Protein AF-A0A7V3UF61-F1 (afdb_monomer_lite)

Radius of gyration: 15.01 Å; chains: 1; bounding box: 45×38×37 Å

pLDDT: mean 77.98, std 17.93, range [31.22, 95.69]

Foldseek 3Di:
DEKDFPDDDPFKTWIFFDDPPDTQKIWIAGNVQQWIWIDGPPDIFIWRWDCPDPVWRKTFTAGPVRHTQWIWGADPPFNQKTWTDGHPFIWIWGFDPPPQTKIWIAGPPPRHTQDIYHYDDDVPDDRPDPDRPDDDNPSVCRSVNVNVVVSSVVCVVDPPPPD

Sequence (163 aa):
MKWIKSASGSAYQDYVLQDNEKTLLSLRYNSHTGTLRLKAGNIKRLLMLDTLQPAKIKIGFLNEYGITVGGLSFTDGKANSGTIRMNEYSYHYILSAAEGAAIRIYDSADNKLRVHGVLSPLQGMGIININNEQCFANEMYTPLVAGLLWYISINEISPAAAM

Structure (mmCIF, N/CA/C/O backbone):
data_AF-A0A7V3UF61-F1
#
_entry.id   AF-A0A7V3UF61-F1
#
loop_
_atom_site.group_PDB
_atom_site.id
_atom_site.type_symbol
_atom_site.label_atom_id
_atom_site.label_alt_id
_atom_site.label_comp_id
_atom_site.label_asym_id
_atom_site.label_entity_id
_atom_site.label_seq_id
_atom_site.pdbx_PDB_ins_code
_atom_site.Cartn_x
_atom_site.Cartn_y
_atom_site.Cartn_z
_atom_site.occupancy
_atom_site.B_iso_or_equiv
_atom_site.auth_seq_id
_atom_site.auth_comp_id
_atom_site.auth_asym_id
_atom_site.auth_atom_id
_atom_site.pdbx_PDB_model_num
ATOM 1 N N . MET A 1 1 ? -7.121 11.560 4.117 1.00 90.12 1 MET A N 1
ATOM 2 C CA . MET A 1 1 ? -6.680 10.429 4.965 1.00 90.12 1 MET A CA 1
ATOM 3 C C . MET A 1 1 ? -5.235 10.633 5.405 1.00 90.12 1 MET A C 1
ATOM 5 O O . MET A 1 1 ? -4.460 11.241 4.671 1.00 90.12 1 MET A O 1
ATOM 9 N N . LYS A 1 2 ? -4.866 10.125 6.583 1.00 89.12 2 LYS A N 1
ATOM 10 C CA . LYS A 1 2 ? -3.527 10.245 7.175 1.00 89.12 2 LYS A CA 1
ATOM 11 C C . LYS A 1 2 ? -2.990 8.885 7.614 1.00 89.12 2 LYS A C 1
ATOM 13 O O . LYS A 1 2 ? -3.700 8.121 8.261 1.00 89.12 2 LYS A O 1
ATOM 18 N N . TRP A 1 3 ? -1.747 8.587 7.270 1.00 88.56 3 TRP A N 1
ATOM 19 C CA . TRP A 1 3 ? -0.993 7.466 7.810 1.00 88.56 3 TRP A CA 1
ATOM 20 C C . TRP A 1 3 ? -0.327 7.883 9.115 1.00 88.56 3 TRP A C 1
ATOM 22 O O . TRP A 1 3 ? 0.357 8.904 9.174 1.00 88.56 3 TRP A O 1
ATOM 32 N N . ILE A 1 4 ? -0.509 7.070 10.150 1.00 87.44 4 ILE A N 1
ATOM 33 C CA . ILE A 1 4 ? 0.086 7.255 11.471 1.00 87.44 4 ILE A CA 1
ATOM 34 C C . ILE A 1 4 ? 0.817 5.971 11.831 1.00 87.44 4 ILE A C 1
ATOM 36 O O . ILE A 1 4 ? 0.247 4.884 11.759 1.00 87.44 4 ILE A O 1
ATOM 40 N N . LYS A 1 5 ? 2.079 6.084 12.238 1.00 85.94 5 LYS A N 1
ATOM 41 C CA . LYS A 1 5 ? 2.847 4.947 12.748 1.00 85.94 5 LYS A CA 1
ATOM 42 C C . LYS A 1 5 ? 2.400 4.639 14.180 1.00 85.94 5 LYS A C 1
ATOM 44 O O . LYS A 1 5 ? 2.651 5.426 15.076 1.00 85.94 5 LYS A O 1
ATOM 49 N N . SER A 1 6 ? 1.725 3.520 14.413 1.00 83.94 6 SER A N 1
ATOM 50 C CA . SER A 1 6 ? 1.134 3.214 15.723 1.00 83.94 6 SER A CA 1
ATOM 51 C C . SER A 1 6 ? 2.087 2.484 16.669 1.00 83.94 6 SER A C 1
ATOM 53 O O . SER A 1 6 ? 1.980 2.642 17.879 1.00 83.94 6 SER A O 1
ATOM 55 N N . ALA A 1 7 ? 3.006 1.673 16.139 1.00 81.62 7 ALA A N 1
ATOM 56 C CA . ALA A 1 7 ? 4.014 0.968 16.927 1.00 81.62 7 ALA A CA 1
ATOM 57 C C . ALA A 1 7 ? 5.194 0.537 16.047 1.00 81.62 7 ALA A C 1
ATOM 59 O O . ALA A 1 7 ? 5.082 0.428 14.825 1.00 81.62 7 ALA A O 1
ATOM 60 N N . SER A 1 8 ? 6.334 0.243 16.662 1.00 80.50 8 SER A N 1
ATOM 61 C CA . SER A 1 8 ? 7.419 -0.481 15.997 1.00 80.50 8 SER A CA 1
ATOM 62 C C . SER A 1 8 ? 8.181 -1.349 16.983 1.00 80.50 8 SER A C 1
ATOM 64 O O . SER A 1 8 ? 8.426 -0.927 18.109 1.00 80.50 8 SER A O 1
ATOM 66 N N . GLY A 1 9 ? 8.564 -2.540 16.536 1.00 79.62 9 GLY A N 1
ATOM 67 C CA . GLY A 1 9 ? 9.544 -3.402 17.187 1.00 79.62 9 GLY A CA 1
ATOM 68 C C . GLY A 1 9 ? 10.786 -3.569 16.312 1.00 79.62 9 GLY A C 1
ATOM 69 O O . GLY A 1 9 ? 10.918 -2.918 15.278 1.00 79.62 9 GLY A O 1
ATOM 70 N N . SER A 1 10 ? 11.684 -4.473 16.705 1.00 77.62 10 SER A N 1
ATOM 71 C CA . SER A 1 10 ? 12.934 -4.737 15.974 1.00 77.62 10 SER A CA 1
ATOM 72 C C . SER A 1 10 ? 12.711 -5.218 14.536 1.00 77.62 10 SER A C 1
ATOM 74 O O . SER A 1 10 ? 13.455 -4.831 13.645 1.00 77.62 10 SER A O 1
ATOM 76 N N . ALA A 1 11 ? 11.670 -6.023 14.309 1.00 82.00 11 ALA A N 1
ATOM 77 C CA . ALA A 1 11 ? 11.380 -6.638 13.011 1.00 82.00 11 ALA A CA 1
ATOM 78 C C . ALA A 1 11 ? 10.059 -6.173 12.381 1.00 82.00 11 ALA A C 1
ATOM 80 O O . ALA A 1 11 ? 9.728 -6.614 11.283 1.00 82.00 11 ALA A O 1
ATOM 81 N N . TYR A 1 12 ? 9.261 -5.355 13.078 1.00 87.06 12 TYR A N 1
ATOM 82 C CA . TYR A 1 12 ? 7.931 -4.971 12.607 1.00 87.06 12 TYR A CA 1
ATOM 83 C C . TYR A 1 12 ? 7.622 -3.489 12.790 1.00 87.06 12 TYR A C 1
ATOM 85 O O . TYR A 1 12 ? 8.069 -2.844 13.738 1.00 87.06 12 TYR A O 1
ATOM 93 N N . GLN A 1 13 ? 6.803 -2.968 11.885 1.00 88.81 13 GLN A N 1
ATOM 94 C CA . GLN A 1 13 ? 6.299 -1.604 11.901 1.00 88.81 13 GLN A CA 1
ATOM 95 C C . GLN A 1 13 ? 4.787 -1.629 11.686 1.00 88.81 13 GLN A C 1
ATOM 97 O O . GLN A 1 13 ? 4.300 -2.188 10.701 1.00 88.81 13 GLN A O 1
ATOM 102 N N . ASP A 1 14 ? 4.060 -1.023 12.620 1.00 91.00 14 ASP A N 1
ATOM 103 C CA . ASP A 1 14 ? 2.609 -0.922 12.583 1.00 91.00 14 ASP A CA 1
ATOM 104 C C . ASP A 1 14 ? 2.194 0.491 12.185 1.00 91.00 14 ASP A C 1
ATOM 106 O O . ASP A 1 14 ? 2.703 1.486 12.709 1.00 91.00 14 ASP A O 1
ATOM 110 N N . TYR A 1 15 ? 1.232 0.562 11.277 1.00 91.12 15 TYR A N 1
ATOM 111 C CA . TYR A 1 15 ? 0.664 1.789 10.754 1.00 91.12 15 TYR A CA 1
ATOM 112 C C . TYR A 1 15 ? -0.858 1.709 10.755 1.00 91.12 15 TYR A C 1
ATOM 114 O O . TYR A 1 15 ? -1.452 0.647 10.561 1.00 91.12 15 TYR A O 1
ATOM 122 N N . VAL A 1 16 ? -1.499 2.859 10.913 1.00 92.69 16 VAL A N 1
ATOM 123 C CA . VAL A 1 16 ? -2.940 3.020 10.749 1.00 92.69 16 VAL A CA 1
ATOM 124 C C . VAL A 1 16 ? -3.221 4.144 9.762 1.00 92.69 16 VAL A C 1
ATOM 126 O O . VAL A 1 16 ? -2.627 5.218 9.843 1.00 92.69 16 VAL A O 1
ATOM 129 N N . LEU A 1 17 ? -4.119 3.890 8.818 1.00 92.50 17 LEU A N 1
ATOM 130 C CA . LEU A 1 17 ? -4.709 4.906 7.961 1.00 92.50 17 LEU A CA 1
ATOM 131 C C . LEU A 1 17 ? -5.974 5.406 8.647 1.00 92.50 17 LEU A C 1
ATOM 133 O O . LEU A 1 17 ? -6.891 4.624 8.913 1.00 92.50 17 LEU A O 1
ATOM 137 N N . GLN A 1 18 ? -6.027 6.700 8.917 1.00 91.94 18 GLN A N 1
ATOM 138 C CA . GLN A 1 18 ? -7.175 7.351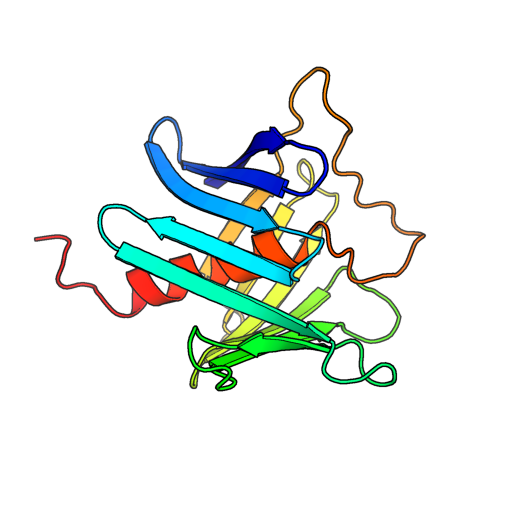 9.524 1.00 91.94 18 GLN A CA 1
ATOM 139 C C . GLN A 1 18 ? -7.797 8.375 8.585 1.00 91.94 18 GLN A C 1
ATOM 141 O O . GLN A 1 18 ? -7.116 9.010 7.776 1.00 91.94 18 GLN A O 1
ATOM 146 N N . ASP A 1 19 ? -9.094 8.575 8.751 1.00 90.12 19 ASP A N 1
ATOM 147 C CA . ASP A 1 19 ? -9.800 9.741 8.249 1.00 90.12 19 ASP A CA 1
ATOM 148 C C . ASP A 1 19 ? -10.562 10.370 9.412 1.00 90.12 19 ASP A C 1
ATOM 150 O O . ASP A 1 19 ? -11.402 9.725 10.043 1.00 90.12 19 ASP A O 1
ATOM 154 N N . ASN A 1 20 ? -10.173 11.594 9.770 1.00 87.12 20 ASN A N 1
ATOM 155 C CA . ASN A 1 20 ? -10.499 12.213 11.057 1.00 87.12 20 ASN A CA 1
ATOM 156 C C . ASN A 1 20 ? -10.106 11.307 12.246 1.00 87.12 20 ASN A C 1
ATOM 158 O O . ASN A 1 20 ? -8.913 11.065 12.455 1.00 87.12 20 ASN A O 1
ATOM 162 N N . GLU A 1 21 ? -11.091 10.812 13.002 1.00 85.44 21 GLU A N 1
ATOM 163 C CA . GLU A 1 21 ? -10.919 9.906 14.150 1.00 85.44 21 GLU A CA 1
ATOM 164 C C . GLU A 1 21 ? -11.188 8.432 13.804 1.00 85.44 21 GLU A C 1
ATOM 166 O O . GLU A 1 21 ? -10.983 7.539 14.627 1.00 85.44 21 GLU A O 1
ATOM 171 N N . LYS A 1 22 ? -11.626 8.141 12.573 1.00 90.94 22 LYS A N 1
ATOM 172 C CA . LYS A 1 22 ? -11.968 6.784 12.147 1.00 90.94 22 LYS A CA 1
ATOM 173 C C . LYS A 1 22 ? -10.750 6.083 11.558 1.00 90.94 22 LYS A C 1
ATOM 175 O O . LYS A 1 22 ? -10.153 6.554 10.592 1.00 90.94 22 LYS A O 1
ATOM 180 N N . THR A 1 23 ? -10.428 4.903 12.083 1.00 92.00 23 THR A N 1
ATOM 181 C CA . THR A 1 23 ? -9.439 4.006 11.469 1.00 92.00 23 THR A CA 1
ATOM 182 C C . THR A 1 23 ? -10.055 3.298 10.266 1.00 92.00 23 THR A C 1
ATOM 184 O O . THR A 1 23 ? -11.024 2.553 10.403 1.00 92.00 23 THR A O 1
ATOM 187 N N . LEU A 1 24 ? -9.474 3.524 9.090 1.00 93.56 24 LEU A N 1
ATOM 188 C CA . LEU A 1 24 ? -9.891 2.925 7.823 1.00 93.56 24 LEU A CA 1
ATOM 189 C C . LEU A 1 24 ? -9.140 1.622 7.528 1.00 93.56 24 LEU A C 1
ATOM 191 O O . LEU A 1 24 ? -9.727 0.653 7.052 1.00 93.56 24 LEU A O 1
ATOM 195 N N . LEU A 1 25 ? -7.841 1.595 7.830 1.00 94.81 25 LEU A N 1
ATOM 196 C CA . LEU A 1 25 ? -6.952 0.470 7.557 1.00 94.81 25 LEU A CA 1
ATOM 197 C C . LEU A 1 25 ? -5.888 0.377 8.653 1.00 94.81 25 LEU A C 1
ATOM 199 O O . LEU A 1 25 ? -5.313 1.382 9.059 1.00 94.81 25 LEU A O 1
ATOM 203 N N . SER A 1 26 ? -5.595 -0.834 9.109 1.00 94.62 26 SER A N 1
ATOM 204 C CA . SER A 1 26 ? -4.416 -1.150 9.913 1.00 94.62 26 SER A CA 1
ATOM 205 C C . SER A 1 26 ? -3.455 -1.998 9.093 1.00 94.62 26 SER A C 1
ATOM 207 O O . SER A 1 26 ? -3.869 -2.900 8.363 1.00 94.62 26 SER A O 1
ATOM 209 N N . LEU A 1 27 ? -2.170 -1.714 9.237 1.00 94.69 27 LEU A N 1
ATOM 210 C CA . LEU A 1 27 ? -1.090 -2.315 8.481 1.00 94.69 27 LEU A CA 1
ATOM 211 C C . LEU A 1 27 ? 0.017 -2.723 9.448 1.00 94.69 27 LEU A C 1
ATOM 213 O O . LEU A 1 27 ? 0.450 -1.916 10.261 1.00 94.69 27 LEU A O 1
ATOM 217 N N . ARG A 1 28 ? 0.498 -3.958 9.339 1.00 94.62 28 ARG A N 1
ATOM 218 C CA . ARG A 1 28 ? 1.717 -4.426 10.005 1.00 94.62 28 ARG A CA 1
ATOM 219 C C . ARG A 1 28 ? 2.673 -4.950 8.951 1.00 94.62 28 ARG A C 1
ATOM 221 O O . ARG A 1 28 ? 2.356 -5.927 8.276 1.00 94.62 28 ARG A O 1
ATOM 228 N N . TYR A 1 29 ? 3.834 -4.328 8.843 1.00 92.19 29 TYR A N 1
ATOM 229 C CA . TYR A 1 29 ? 4.916 -4.785 7.985 1.00 92.19 29 TYR A CA 1
ATOM 230 C C . TYR A 1 29 ? 5.990 -5.468 8.824 1.00 92.19 29 TYR A C 1
ATOM 232 O O . TYR A 1 29 ? 6.378 -4.937 9.861 1.00 92.19 29 TYR A O 1
ATOM 240 N N . ASN A 1 30 ? 6.455 -6.639 8.397 1.00 91.12 30 ASN A N 1
ATOM 241 C CA . ASN A 1 30 ? 7.599 -7.331 8.972 1.00 91.12 30 ASN A CA 1
ATOM 242 C C . ASN A 1 30 ? 8.746 -7.318 7.956 1.00 91.12 30 ASN A C 1
ATOM 244 O O . ASN A 1 30 ? 8.670 -8.011 6.942 1.00 91.12 30 ASN A O 1
ATOM 248 N N . SER A 1 31 ? 9.798 -6.551 8.242 1.00 85.19 31 SER A N 1
ATOM 249 C CA . SER A 1 31 ? 10.925 -6.351 7.324 1.00 85.19 31 SER A CA 1
ATOM 250 C C . SER A 1 31 ? 11.788 -7.600 7.153 1.00 85.19 31 SER A C 1
ATOM 252 O O . SER A 1 31 ? 12.308 -7.828 6.072 1.00 85.19 31 SER A O 1
ATOM 254 N N . HIS A 1 32 ? 11.897 -8.456 8.175 1.00 86.81 32 HIS A N 1
ATOM 255 C CA . HIS A 1 32 ? 12.691 -9.690 8.084 1.00 86.81 32 HIS A CA 1
ATOM 256 C C . HIS A 1 32 ? 12.082 -10.719 7.127 1.00 86.81 32 HIS A C 1
ATOM 258 O O . HIS A 1 32 ? 12.795 -11.529 6.549 1.00 86.81 32 HIS A O 1
ATOM 264 N N . THR A 1 33 ? 10.756 -10.722 7.002 1.00 88.19 33 THR A N 1
ATOM 265 C CA . THR A 1 33 ? 10.007 -11.713 6.209 1.00 88.19 33 THR A CA 1
ATOM 266 C C . THR A 1 33 ? 9.348 -11.107 4.972 1.00 88.19 33 THR A C 1
ATOM 268 O O . THR A 1 33 ? 8.590 -11.799 4.298 1.00 88.19 33 THR A O 1
ATOM 271 N N . GLY A 1 34 ? 9.530 -9.805 4.724 1.00 88.50 34 GLY A N 1
ATOM 272 C CA . GLY A 1 34 ? 8.821 -9.064 3.674 1.00 88.50 34 GLY A CA 1
ATOM 273 C C . GLY A 1 34 ? 7.293 -9.112 3.805 1.00 88.50 34 GLY A C 1
ATOM 274 O O . GLY A 1 34 ? 6.576 -8.860 2.843 1.00 88.50 34 GLY A O 1
ATOM 275 N N . THR A 1 35 ? 6.751 -9.481 4.968 1.00 92.38 35 THR A N 1
ATOM 276 C CA . THR A 1 35 ? 5.328 -9.804 5.105 1.00 92.38 35 THR A CA 1
ATOM 277 C C . THR A 1 35 ? 4.514 -8.583 5.511 1.00 92.38 35 THR A C 1
ATOM 279 O O . THR A 1 35 ? 4.817 -7.901 6.488 1.00 92.38 35 THR A O 1
ATOM 282 N N . LEU A 1 36 ? 3.418 -8.353 4.798 1.00 94.19 36 LEU A N 1
ATOM 283 C CA . LEU A 1 36 ? 2.486 -7.256 4.984 1.00 94.19 36 LEU A CA 1
ATOM 284 C C . LEU A 1 36 ? 1.108 -7.789 5.393 1.00 94.19 36 LEU A C 1
ATOM 286 O O . LEU A 1 36 ? 0.415 -8.448 4.620 1.00 94.19 36 LEU A O 1
ATOM 290 N N . ARG A 1 37 ? 0.691 -7.490 6.622 1.00 95.19 37 ARG A N 1
ATOM 291 C CA . ARG A 1 37 ? -0.644 -7.806 7.146 1.00 95.19 37 ARG A CA 1
ATOM 292 C C . ARG A 1 37 ? -1.516 -6.568 7.093 1.00 95.19 37 ARG A C 1
ATOM 294 O O . ARG A 1 37 ? -1.172 -5.550 7.684 1.00 95.19 37 ARG A O 1
ATOM 301 N N . LEU A 1 38 ? -2.655 -6.683 6.431 1.00 95.25 38 LEU A N 1
ATOM 302 C CA . LEU A 1 38 ? -3.609 -5.604 6.227 1.00 95.25 38 LEU A CA 1
ATOM 303 C C . LEU A 1 38 ? -4.950 -5.976 6.862 1.00 95.25 38 LEU A C 1
ATOM 305 O O . LEU A 1 38 ? -5.390 -7.124 6.770 1.00 95.25 38 LEU A O 1
ATOM 309 N N . LYS A 1 39 ? -5.602 -5.013 7.514 1.00 95.69 39 LYS A N 1
ATOM 310 C CA . LYS A 1 39 ? -6.928 -5.183 8.119 1.00 95.69 39 LYS A CA 1
ATOM 311 C C . LYS A 1 39 ? -7.776 -3.930 7.927 1.00 95.69 39 LYS A C 1
ATOM 313 O O . LYS A 1 39 ? -7.394 -2.863 8.395 1.00 95.69 39 LYS A O 1
ATOM 318 N N . ALA A 1 40 ? -8.950 -4.078 7.330 1.00 93.62 40 ALA A N 1
ATOM 319 C CA . ALA A 1 40 ? -9.951 -3.024 7.201 1.00 93.62 40 ALA A CA 1
ATOM 320 C C . ALA A 1 40 ? -11.308 -3.587 7.645 1.00 93.62 40 ALA A C 1
ATOM 322 O O . ALA A 1 40 ? -11.833 -4.521 7.038 1.00 93.62 40 ALA A O 1
ATOM 323 N N . GLY A 1 41 ? -11.842 -3.083 8.762 1.00 89.25 41 GLY A N 1
ATOM 324 C CA . GLY A 1 41 ? -13.017 -3.678 9.408 1.00 89.25 41 GLY A CA 1
ATOM 325 C C . GLY A 1 41 ? -12.811 -5.169 9.722 1.00 89.25 41 GLY A C 1
ATOM 326 O O . GLY A 1 41 ? -11.875 -5.537 10.443 1.00 89.25 41 GLY A O 1
ATOM 327 N N . ASN A 1 42 ? -13.673 -6.019 9.153 1.00 89.06 42 ASN A N 1
ATOM 328 C CA . ASN A 1 42 ? -13.621 -7.481 9.289 1.00 89.06 42 ASN A CA 1
ATOM 329 C C . ASN A 1 4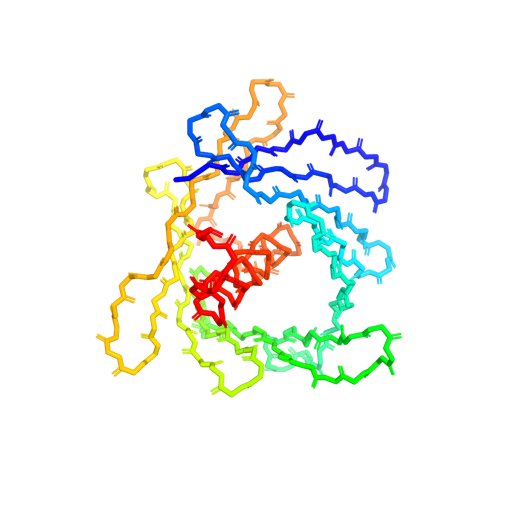2 ? -12.783 -8.176 8.203 1.00 89.06 42 ASN A C 1
ATOM 331 O O . ASN A 1 42 ? -12.495 -9.366 8.326 1.00 89.06 42 ASN A O 1
ATOM 335 N N . ILE A 1 43 ? -12.358 -7.449 7.168 1.00 92.75 43 ILE A N 1
ATOM 336 C CA . ILE A 1 43 ? -11.580 -7.997 6.058 1.00 92.75 43 ILE A CA 1
ATOM 337 C C . ILE A 1 43 ? -10.096 -7.941 6.422 1.00 92.75 43 ILE A C 1
ATOM 339 O O . ILE A 1 43 ? -9.593 -6.935 6.934 1.00 92.75 43 ILE A O 1
ATOM 343 N N . LYS A 1 44 ? -9.384 -9.036 6.159 1.00 93.62 44 LYS A N 1
ATOM 344 C CA . LYS A 1 44 ? -7.941 -9.161 6.379 1.00 93.62 44 LYS A CA 1
ATOM 345 C C . LYS A 1 44 ? -7.271 -9.646 5.103 1.00 93.62 44 LYS A C 1
ATOM 347 O O . LYS A 1 44 ? -7.861 -10.427 4.364 1.00 93.62 44 LYS A O 1
ATOM 352 N N . ARG A 1 45 ? -6.031 -9.222 4.878 1.00 93.06 45 ARG A N 1
ATOM 353 C CA . ARG A 1 45 ? -5.189 -9.737 3.797 1.00 93.06 45 ARG A CA 1
ATOM 354 C C . ARG A 1 45 ? -3.753 -9.905 4.265 1.00 93.06 45 ARG A C 1
ATOM 356 O O . ARG A 1 45 ? -3.242 -9.082 5.026 1.00 93.06 45 ARG A O 1
ATOM 363 N N . LEU A 1 46 ? -3.122 -10.975 3.801 1.00 94.19 46 LEU A N 1
ATOM 364 C CA . LEU A 1 46 ? -1.690 -11.195 3.914 1.00 94.19 46 LEU A CA 1
ATOM 365 C C . LEU A 1 46 ? -1.080 -11.013 2.527 1.00 94.19 46 LEU A C 1
ATOM 367 O O . LEU A 1 46 ? -1.576 -11.584 1.560 1.00 94.19 46 LEU A O 1
ATOM 371 N N . LEU A 1 47 ? -0.033 -10.205 2.433 1.00 92.62 47 LEU A N 1
ATOM 372 C CA . LEU A 1 47 ? 0.793 -10.093 1.240 1.00 92.62 47 LEU A CA 1
ATOM 373 C C . LEU A 1 47 ? 2.246 -10.359 1.620 1.00 92.62 47 LEU A C 1
ATOM 375 O O . LEU A 1 47 ? 2.680 -9.967 2.702 1.00 92.62 47 LEU A O 1
ATOM 379 N N . MET A 1 48 ? 3.002 -10.988 0.732 1.00 92.12 48 MET A N 1
ATOM 380 C CA . MET A 1 48 ? 4.459 -11.049 0.824 1.00 92.12 48 MET A CA 1
ATOM 381 C C . MET A 1 48 ? 5.034 -10.132 -0.252 1.00 92.12 48 MET A C 1
ATOM 383 O O . MET A 1 48 ? 4.626 -10.194 -1.413 1.00 92.12 48 MET A O 1
ATOM 387 N N . LEU A 1 49 ? 5.920 -9.231 0.159 1.00 88.94 49 LEU A N 1
ATOM 388 C CA . LEU A 1 49 ? 6.643 -8.326 -0.718 1.00 88.94 49 LEU A CA 1
ATOM 389 C C . LEU A 1 49 ? 7.920 -9.035 -1.156 1.00 88.94 49 LEU A C 1
ATOM 391 O O . LEU A 1 49 ? 8.795 -9.286 -0.332 1.00 88.94 49 LEU A O 1
ATOM 395 N N . AS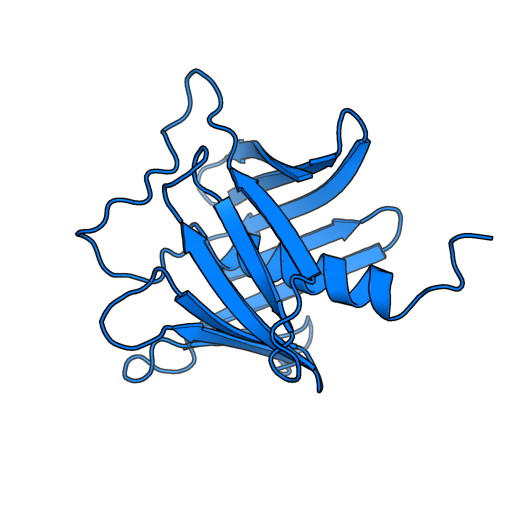P A 1 50 ? 7.996 -9.369 -2.439 1.00 85.31 50 ASP A N 1
ATOM 396 C CA . ASP A 1 50 ? 9.130 -10.088 -3.013 1.00 85.31 50 ASP A CA 1
ATOM 397 C C . ASP A 1 50 ? 9.870 -9.207 -4.021 1.00 85.31 50 ASP A C 1
ATOM 399 O O . ASP A 1 50 ? 9.256 -8.572 -4.881 1.00 85.31 50 ASP A O 1
ATOM 403 N N . THR A 1 51 ? 11.193 -9.135 -3.931 1.00 76.50 51 THR A N 1
ATOM 404 C CA . THR A 1 51 ? 11.992 -8.316 -4.848 1.00 76.50 51 THR A CA 1
ATOM 405 C C . THR A 1 51 ? 12.232 -9.113 -6.120 1.00 76.50 51 THR A C 1
ATOM 407 O O . THR A 1 51 ? 13.161 -9.910 -6.212 1.00 76.50 51 THR A O 1
ATOM 410 N N . LEU A 1 52 ? 11.375 -8.899 -7.119 1.00 62.31 52 LEU A N 1
ATOM 411 C CA . LEU A 1 52 ? 11.305 -9.788 -8.276 1.00 62.31 52 LEU A CA 1
ATOM 412 C C . LEU A 1 52 ? 12.528 -9.690 -9.201 1.00 62.31 52 LEU A C 1
ATOM 414 O O . LEU A 1 52 ? 12.837 -10.681 -9.857 1.00 62.31 52 LEU A O 1
ATOM 418 N N . GLN A 1 53 ? 13.206 -8.534 -9.305 1.00 56.69 53 GLN A N 1
ATOM 419 C CA . GLN A 1 53 ? 14.413 -8.357 -10.136 1.00 56.69 53 GLN A CA 1
ATOM 420 C C . GLN A 1 53 ? 15.292 -7.196 -9.623 1.00 56.69 53 GLN A C 1
ATOM 422 O O . GLN A 1 53 ? 14.766 -6.111 -9.396 1.00 56.69 53 GLN A O 1
ATOM 427 N N . PRO A 1 54 ? 16.630 -7.337 -9.535 1.00 52.62 54 PRO A N 1
ATOM 428 C CA . PRO A 1 54 ? 17.524 -6.215 -9.214 1.00 52.62 54 PRO A CA 1
ATOM 429 C C . PRO A 1 54 ? 17.589 -5.153 -10.326 1.00 52.62 54 PRO A C 1
ATOM 431 O O . PRO A 1 54 ? 17.793 -3.975 -10.055 1.00 52.62 54 PRO A O 1
ATOM 434 N N . ALA A 1 55 ? 17.420 -5.572 -11.587 1.00 50.53 55 ALA A N 1
ATOM 435 C CA . ALA A 1 55 ? 17.625 -4.727 -12.770 1.00 50.53 55 ALA A CA 1
ATOM 436 C C . ALA A 1 55 ? 16.399 -3.885 -13.166 1.00 50.53 55 ALA A C 1
ATOM 438 O O . ALA A 1 55 ? 16.524 -2.904 -13.891 1.00 50.53 55 ALA A O 1
ATOM 439 N N . LYS A 1 56 ? 15.208 -4.264 -12.697 1.00 52.62 56 LYS A N 1
ATOM 440 C CA . LYS A 1 56 ? 13.983 -3.470 -12.803 1.00 52.62 56 LYS A CA 1
ATOM 441 C C . LYS A 1 56 ? 13.532 -3.281 -11.380 1.00 52.62 56 LYS A C 1
ATOM 443 O O . LYS A 1 56 ? 13.076 -4.256 -10.800 1.00 52.62 56 LYS A O 1
ATOM 448 N N . ILE A 1 57 ? 13.692 -2.086 -10.816 1.00 63.62 57 ILE A N 1
ATOM 449 C CA . ILE A 1 57 ? 13.253 -1.792 -9.450 1.00 63.62 57 ILE A CA 1
ATOM 450 C C . ILE A 1 57 ? 11.753 -2.150 -9.395 1.00 63.62 57 ILE A C 1
ATOM 452 O O . ILE A 1 57 ? 10.904 -1.437 -9.933 1.00 63.62 57 ILE A O 1
ATOM 456 N N . LYS A 1 58 ? 11.434 -3.346 -8.894 1.00 77.62 58 LYS A N 1
ATOM 457 C CA . LYS A 1 58 ? 10.098 -3.934 -8.955 1.00 77.62 58 LYS A CA 1
ATOM 458 C C . LYS A 1 58 ? 9.909 -4.860 -7.770 1.00 77.62 58 LYS A C 1
ATOM 460 O O . LYS A 1 58 ? 10.676 -5.799 -7.572 1.00 77.62 58 LYS A O 1
ATOM 465 N N . ILE A 1 59 ? 8.839 -4.614 -7.032 1.00 85.19 59 ILE A N 1
ATOM 466 C CA . ILE A 1 59 ? 8.423 -5.420 -5.891 1.00 85.19 59 ILE A CA 1
ATOM 467 C C . ILE A 1 59 ? 7.149 -6.154 -6.295 1.00 85.19 59 ILE A C 1
ATOM 469 O O . ILE A 1 59 ? 6.176 -5.534 -6.712 1.00 85.19 59 ILE A O 1
ATOM 473 N N . GLY A 1 60 ? 7.165 -7.477 -6.233 1.00 87.56 60 GLY A N 1
ATOM 474 C CA . GLY A 1 60 ? 6.007 -8.337 -6.409 1.00 87.56 60 GLY A CA 1
ATOM 475 C C . GLY A 1 60 ? 5.176 -8.403 -5.141 1.00 87.56 60 GLY A C 1
ATOM 476 O O . GLY A 1 60 ? 5.710 -8.398 -4.035 1.00 87.56 60 GLY A O 1
ATOM 477 N N . PHE A 1 61 ? 3.861 -8.483 -5.308 1.00 91.00 61 PHE A N 1
ATOM 478 C CA . PHE A 1 61 ? 2.945 -8.801 -4.223 1.00 91.00 61 PHE A CA 1
ATOM 479 C C . PHE A 1 61 ? 2.491 -10.237 -4.407 1.00 91.00 61 PHE A C 1
ATOM 481 O O . PHE A 1 61 ? 1.797 -10.548 -5.378 1.00 91.00 61 PHE A O 1
ATOM 488 N N . LEU A 1 62 ? 2.888 -11.104 -3.486 1.00 91.56 62 LEU A N 1
ATOM 489 C CA . LEU A 1 62 ? 2.443 -12.487 -3.438 1.00 91.56 62 LEU A CA 1
ATOM 490 C C . LEU A 1 62 ? 1.318 -12.619 -2.413 1.00 91.56 62 LEU A C 1
ATOM 492 O O . LEU A 1 62 ? 1.327 -11.938 -1.386 1.00 91.56 62 LEU A O 1
ATOM 496 N N . ASN A 1 63 ? 0.340 -13.474 -2.688 1.00 91.06 63 ASN A N 1
ATOM 497 C CA . ASN A 1 63 ? -0.648 -13.871 -1.688 1.00 91.06 63 ASN A CA 1
ATOM 498 C C . ASN A 1 63 ? -0.064 -14.912 -0.714 1.00 91.06 63 ASN A C 1
ATOM 500 O O . ASN A 1 63 ? 1.100 -15.299 -0.803 1.00 91.06 63 ASN A O 1
ATOM 504 N N . GLU A 1 64 ? -0.892 -15.398 0.205 1.00 88.69 64 GLU A N 1
ATOM 505 C CA . GLU A 1 64 ? -0.542 -16.419 1.196 1.00 88.69 64 GLU A CA 1
ATOM 506 C C . GLU A 1 64 ? -0.104 -17.769 0.598 1.00 88.69 64 GLU A C 1
ATOM 508 O O . GLU A 1 64 ? 0.490 -18.581 1.303 1.00 88.69 64 GLU A O 1
ATOM 513 N N . TYR A 1 65 ? -0.357 -17.996 -0.693 1.00 90.88 65 TYR A N 1
ATOM 514 C CA . TYR A 1 65 ? 0.037 -19.194 -1.435 1.00 90.88 65 TYR A CA 1
ATOM 515 C C . TYR A 1 65 ? 1.280 -18.973 -2.312 1.00 90.88 65 TYR A C 1
ATOM 517 O O . TYR A 1 65 ? 1.634 -19.844 -3.102 1.00 90.88 65 TYR A O 1
ATOM 525 N N . GLY A 1 66 ? 1.930 -17.806 -2.224 1.00 87.62 66 GLY A N 1
ATOM 526 C CA . GLY A 1 66 ? 3.089 -17.463 -3.054 1.00 87.62 66 GLY A CA 1
ATOM 527 C C . GLY A 1 66 ? 2.741 -17.093 -4.502 1.00 87.62 66 GLY A C 1
ATOM 528 O O . GLY A 1 66 ? 3.635 -16.926 -5.328 1.00 87.62 66 GLY A O 1
ATOM 529 N N . ILE A 1 67 ? 1.456 -16.937 -4.835 1.00 89.44 67 ILE A N 1
ATOM 530 C CA . ILE A 1 67 ? 1.008 -16.559 -6.180 1.00 89.44 67 ILE A CA 1
ATOM 531 C C . ILE A 1 67 ? 1.090 -15.041 -6.322 1.00 89.44 67 ILE A C 1
ATOM 533 O O . ILE A 1 67 ? 0.589 -14.299 -5.474 1.00 89.44 67 ILE A O 1
ATOM 537 N N . THR A 1 68 ? 1.686 -14.567 -7.418 1.00 89.44 68 THR A N 1
ATOM 538 C CA . THR A 1 68 ? 1.755 -13.133 -7.724 1.00 89.44 68 THR A CA 1
ATOM 539 C C . THR A 1 68 ? 0.364 -12.576 -8.021 1.00 89.44 68 THR A C 1
ATOM 541 O O . THR A 1 68 ? -0.274 -12.952 -8.998 1.00 89.44 68 THR A O 1
ATOM 544 N N . VAL A 1 69 ? -0.080 -11.636 -7.191 1.00 89.31 69 VAL A N 1
ATOM 545 C CA . VAL A 1 69 ? -1.366 -10.924 -7.310 1.00 89.31 69 VAL A CA 1
ATOM 546 C C . VAL A 1 69 ? -1.190 -9.462 -7.717 1.00 89.31 69 VAL A C 1
ATOM 548 O O . VAL A 1 69 ? -2.161 -8.724 -7.872 1.00 89.31 69 VAL A O 1
ATOM 551 N N . GLY A 1 70 ? 0.053 -9.013 -7.873 1.00 89.00 70 GLY A N 1
ATOM 552 C CA . GLY A 1 70 ? 0.355 -7.648 -8.254 1.00 89.00 70 GLY A CA 1
ATOM 553 C C . GLY A 1 70 ? 1.821 -7.304 -8.080 1.00 89.00 70 GLY A C 1
ATOM 554 O O . GLY A 1 70 ? 2.681 -8.168 -7.912 1.00 89.00 70 GLY A O 1
ATOM 555 N N . GLY A 1 71 ? 2.102 -6.013 -8.111 1.00 88.44 71 GLY A N 1
ATOM 556 C CA . GLY A 1 71 ? 3.417 -5.491 -7.808 1.00 88.44 71 GLY A CA 1
ATOM 557 C C . GLY A 1 71 ? 3.522 -4.005 -8.084 1.00 88.44 71 GLY A C 1
ATOM 558 O O . GLY A 1 71 ? 2.622 -3.381 -8.640 1.00 88.44 71 GLY A O 1
ATOM 559 N N . LEU A 1 72 ? 4.656 -3.449 -7.707 1.00 86.56 72 LEU A N 1
ATOM 560 C CA . LEU A 1 72 ? 4.981 -2.044 -7.820 1.00 86.56 72 LEU A CA 1
ATOM 561 C C . LEU A 1 72 ? 6.303 -1.902 -8.572 1.00 86.56 72 LEU A C 1
ATOM 563 O O . LEU A 1 72 ? 7.224 -2.678 -8.344 1.00 86.56 72 LEU A O 1
ATOM 567 N N . SER A 1 73 ? 6.386 -0.939 -9.481 1.00 83.75 73 SER A N 1
ATOM 568 C CA . SER A 1 73 ? 7.586 -0.586 -10.240 1.00 83.75 73 SER A CA 1
ATOM 569 C C . SER A 1 73 ? 7.873 0.898 -10.095 1.00 83.75 73 SER A C 1
ATOM 571 O O . SER A 1 73 ? 6.935 1.692 -10.060 1.00 83.75 73 SER A O 1
ATOM 573 N N . PHE A 1 74 ? 9.145 1.273 -10.108 1.00 78.25 74 PHE A N 1
ATOM 574 C CA . PHE A 1 74 ? 9.581 2.661 -9.957 1.00 78.25 74 PHE A CA 1
ATOM 575 C C . PHE A 1 74 ? 9.942 3.250 -11.321 1.00 78.25 74 PHE A C 1
ATOM 577 O O . PHE A 1 74 ? 10.444 2.535 -12.187 1.00 78.25 74 PHE A O 1
ATOM 584 N N . THR A 1 75 ? 9.668 4.537 -11.520 1.00 72.12 75 THR A N 1
ATOM 585 C CA . THR A 1 75 ? 10.082 5.249 -12.736 1.00 72.12 75 THR A CA 1
ATOM 586 C C . THR A 1 75 ? 11.583 5.550 -12.665 1.00 72.12 75 THR A C 1
ATOM 588 O O . THR A 1 75 ? 12.075 5.992 -11.623 1.00 72.12 75 THR A O 1
ATOM 591 N N . ASP A 1 76 ? 12.310 5.303 -13.759 1.00 58.84 76 ASP A N 1
ATOM 592 C CA . ASP A 1 76 ? 13.773 5.404 -13.816 1.00 58.84 76 ASP A CA 1
ATOM 593 C C . ASP A 1 76 ? 14.308 6.728 -13.240 1.00 58.84 76 ASP A C 1
ATOM 595 O O . ASP A 1 76 ? 13.847 7.825 -13.564 1.00 58.84 76 ASP A O 1
ATOM 599 N N . GLY A 1 77 ? 15.295 6.612 -12.346 1.00 54.47 77 GLY A N 1
ATOM 600 C CA . GLY A 1 77 ? 16.043 7.729 -11.762 1.00 54.47 77 GLY A CA 1
ATOM 601 C C . GLY A 1 77 ? 15.357 8.499 -10.626 1.00 54.47 77 GLY A C 1
ATOM 602 O O . GLY A 1 77 ? 16.050 9.205 -9.895 1.00 54.47 77 GLY A O 1
ATOM 603 N N . LYS A 1 78 ? 14.038 8.368 -10.422 1.00 54.09 78 LYS A N 1
ATOM 604 C CA . LYS A 1 78 ? 13.317 9.051 -9.331 1.00 54.09 78 LYS A CA 1
ATOM 605 C C . LYS A 1 78 ? 12.332 8.100 -8.648 1.00 54.09 78 LYS A C 1
ATOM 607 O O . LYS A 1 78 ? 11.194 7.929 -9.073 1.00 54.09 78 LYS A O 1
ATOM 612 N N . ALA A 1 79 ? 12.754 7.532 -7.517 1.00 63.94 79 ALA A N 1
ATOM 613 C CA . ALA A 1 79 ? 11.973 6.600 -6.691 1.00 63.94 79 ALA A CA 1
ATOM 614 C C . ALA A 1 79 ? 10.731 7.211 -6.002 1.00 63.94 79 ALA A C 1
ATOM 616 O O . ALA A 1 79 ? 10.101 6.574 -5.158 1.00 63.94 79 ALA A O 1
ATOM 617 N N . ASN A 1 80 ? 10.369 8.446 -6.344 1.00 73.88 80 ASN A N 1
ATOM 618 C CA . ASN A 1 80 ? 9.204 9.136 -5.815 1.00 73.88 80 ASN A CA 1
ATOM 619 C C . ASN A 1 80 ? 7.947 8.915 -6.670 1.00 73.88 80 ASN A C 1
ATOM 621 O O . ASN A 1 80 ? 6.900 9.458 -6.355 1.00 73.88 80 ASN A O 1
ATOM 625 N N . SER A 1 81 ? 8.016 8.153 -7.757 1.00 80.69 81 SER A N 1
ATOM 626 C CA . SER A 1 81 ? 6.840 7.819 -8.557 1.00 80.69 81 SER A CA 1
ATOM 627 C C . SER A 1 81 ? 7.003 6.471 -9.236 1.00 80.69 81 SER A C 1
ATOM 629 O O . SER A 1 81 ? 8.107 5.926 -9.328 1.00 80.69 81 SER A O 1
ATOM 631 N N . GLY A 1 82 ? 5.889 5.923 -9.699 1.00 86.25 82 GLY A N 1
ATOM 632 C CA . GLY A 1 82 ? 5.908 4.644 -10.372 1.00 86.25 82 GLY A CA 1
ATOM 633 C C . GLY A 1 82 ? 4.527 4.138 -10.733 1.00 86.25 82 GLY A C 1
ATOM 634 O O . GLY A 1 82 ? 3.527 4.854 -10.676 1.00 86.25 82 GLY A O 1
ATOM 635 N N . THR A 1 83 ? 4.489 2.867 -11.106 1.00 88.12 83 THR A N 1
ATOM 636 C CA . THR A 1 83 ? 3.253 2.156 -11.426 1.00 88.12 83 THR A CA 1
ATOM 637 C C . THR A 1 83 ? 3.032 1.076 -10.385 1.00 88.12 83 THR A C 1
ATOM 639 O O . THR A 1 83 ? 3.970 0.398 -9.973 1.00 88.12 83 THR A O 1
ATOM 642 N N . ILE A 1 84 ? 1.791 0.899 -9.962 1.00 88.62 84 ILE A N 1
ATOM 643 C CA . ILE A 1 84 ? 1.379 -0.188 -9.088 1.00 88.62 84 ILE A CA 1
ATOM 644 C C . ILE A 1 84 ? 0.234 -0.942 -9.760 1.00 88.62 84 ILE A C 1
ATOM 646 O O . ILE A 1 84 ? -0.663 -0.349 -10.355 1.00 88.62 84 ILE A O 1
ATOM 650 N N . ARG A 1 85 ? 0.296 -2.268 -9.713 1.00 88.06 85 ARG A N 1
ATOM 651 C CA . ARG A 1 85 ? -0.692 -3.165 -10.307 1.00 88.06 85 ARG A CA 1
ATOM 652 C C . ARG A 1 85 ? -1.190 -4.131 -9.254 1.00 88.06 85 ARG A C 1
ATOM 654 O O . ARG A 1 85 ? -0.394 -4.664 -8.481 1.00 88.06 85 ARG A O 1
ATOM 661 N N . MET A 1 86 ? -2.490 -4.376 -9.240 1.00 84.50 86 MET A N 1
ATOM 662 C CA . MET A 1 86 ? -3.105 -5.404 -8.408 1.00 84.50 86 MET A CA 1
ATOM 663 C C . MET A 1 86 ? -4.262 -6.017 -9.181 1.00 84.50 86 MET A C 1
ATOM 665 O O . MET A 1 86 ? -5.172 -5.306 -9.605 1.00 84.50 86 MET A O 1
ATOM 669 N N . ASN A 1 87 ? -4.212 -7.335 -9.362 1.00 80.12 87 ASN A N 1
ATOM 670 C CA . ASN A 1 87 ? -5.079 -8.063 -10.284 1.00 80.12 87 ASN A CA 1
ATOM 671 C C . ASN A 1 87 ? -5.020 -7.431 -11.695 1.00 80.12 87 ASN A C 1
ATOM 673 O O . ASN A 1 87 ? -3.928 -7.242 -12.232 1.00 80.12 87 ASN A O 1
ATOM 677 N N . GLU A 1 88 ? -6.169 -7.085 -12.278 1.00 79.94 88 GLU A N 1
ATOM 678 C CA . GLU A 1 88 ? -6.283 -6.483 -13.615 1.00 79.94 88 GLU A CA 1
ATOM 679 C C . GLU A 1 88 ? -6.159 -4.950 -13.613 1.00 79.94 88 GLU A C 1
ATOM 681 O O . GLU A 1 88 ? -6.093 -4.327 -14.671 1.00 79.94 88 GLU A O 1
ATOM 686 N N . TYR A 1 89 ? -6.088 -4.325 -12.434 1.00 85.75 89 TYR A N 1
ATOM 687 C CA . TYR A 1 89 ? -6.067 -2.872 -12.305 1.00 85.75 89 TYR A CA 1
ATOM 688 C C . TYR A 1 89 ? -4.638 -2.325 -12.261 1.00 85.75 89 TYR A C 1
ATOM 690 O O . TYR A 1 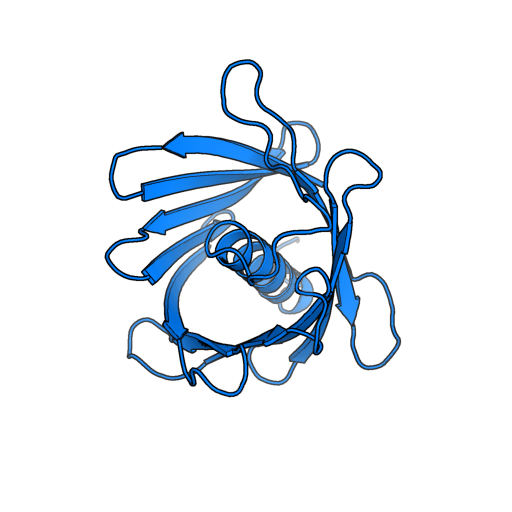89 ? -3.758 -2.864 -11.577 1.00 85.75 89 TYR A O 1
ATOM 698 N N . SER A 1 90 ? -4.424 -1.212 -12.962 1.00 89.56 90 SER A N 1
ATOM 699 C CA . SER A 1 90 ? -3.162 -0.475 -13.001 1.00 89.56 90 SER A CA 1
ATOM 700 C C . SER A 1 90 ? -3.375 0.954 -12.522 1.00 89.56 90 SER A C 1
ATOM 702 O O . SER A 1 90 ? -4.336 1.613 -12.912 1.00 89.56 90 SER A O 1
ATOM 704 N N . TYR A 1 91 ? -2.446 1.428 -11.701 1.00 91.25 91 TYR A N 1
ATOM 705 C CA . TYR A 1 91 ? -2.456 2.768 -11.138 1.00 91.25 91 TYR A CA 1
ATOM 706 C C . TYR A 1 91 ? -1.059 3.381 -11.199 1.00 91.25 91 TYR A C 1
ATOM 708 O O . TYR A 1 91 ? -0.048 2.674 -11.164 1.00 91.25 91 TYR A O 1
ATOM 716 N N . HIS A 1 92 ? -0.993 4.706 -11.195 1.00 90.75 92 HIS A N 1
ATOM 717 C CA . HIS A 1 92 ? 0.238 5.457 -10.980 1.00 90.75 92 HIS A CA 1
ATOM 718 C C . HIS A 1 92 ? 0.268 6.005 -9.564 1.00 90.75 92 HIS A C 1
ATOM 720 O O . HIS A 1 92 ? -0.734 6.518 -9.074 1.00 90.75 92 HIS A O 1
ATOM 726 N N . TYR A 1 93 ? 1.414 5.920 -8.896 1.00 88.31 93 TYR A N 1
ATOM 727 C CA . TYR A 1 93 ? 1.592 6.549 -7.592 1.00 88.31 93 TYR A CA 1
ATOM 728 C C . TYR A 1 93 ? 2.665 7.629 -7.653 1.00 88.31 93 TYR A C 1
ATOM 730 O O . TYR A 1 93 ? 3.636 7.531 -8.406 1.00 88.31 93 TYR A O 1
ATOM 738 N N . ILE A 1 94 ? 2.482 8.655 -6.826 1.00 86.69 94 ILE A N 1
ATOM 739 C CA . ILE A 1 94 ? 3.433 9.743 -6.625 1.00 86.69 94 ILE A CA 1
ATOM 740 C C . ILE A 1 94 ? 3.598 9.959 -5.120 1.00 86.69 94 ILE A C 1
ATOM 742 O O . ILE A 1 94 ? 2.626 10.180 -4.396 1.00 86.69 94 ILE A O 1
ATOM 746 N N . LEU A 1 95 ? 4.844 9.902 -4.671 1.00 80.31 95 LEU A N 1
ATOM 747 C CA . LEU A 1 95 ? 5.339 10.321 -3.371 1.00 80.31 95 LEU A CA 1
ATOM 748 C C . LEU A 1 95 ? 5.826 11.766 -3.508 1.00 80.31 95 LEU A C 1
ATOM 750 O O . LEU A 1 95 ? 6.670 12.075 -4.348 1.00 80.31 95 LEU A O 1
ATOM 754 N N . SER A 1 96 ? 5.297 12.668 -2.695 1.00 76.62 96 SER A N 1
ATOM 755 C CA . SER A 1 96 ? 5.686 14.077 -2.713 1.00 76.62 96 SER A CA 1
ATOM 756 C C . SER A 1 96 ? 6.040 14.532 -1.315 1.00 76.62 96 SER A C 1
ATOM 758 O O . SER A 1 96 ? 5.267 14.302 -0.395 1.00 76.62 96 SER A O 1
ATOM 760 N N . ALA A 1 97 ? 7.176 15.211 -1.156 1.00 67.69 97 ALA A N 1
ATOM 761 C CA . ALA A 1 97 ? 7.532 15.869 0.100 1.00 67.69 97 ALA A CA 1
ATOM 762 C C . ALA A 1 97 ? 6.615 17.070 0.417 1.00 67.69 97 ALA A C 1
ATOM 764 O O . ALA A 1 97 ? 6.522 17.486 1.572 1.00 67.69 97 ALA A O 1
ATOM 765 N N . ALA A 1 98 ? 5.925 17.618 -0.590 1.00 61.41 98 ALA A N 1
ATOM 766 C CA . ALA A 1 98 ? 4.981 18.712 -0.399 1.00 61.41 98 ALA A CA 1
ATOM 767 C C . ALA A 1 98 ? 3.792 18.265 0.467 1.00 61.41 98 ALA A C 1
ATOM 769 O O . ALA A 1 98 ? 3.359 17.116 0.384 1.00 61.41 98 ALA A O 1
ATOM 770 N N . GLU A 1 99 ? 3.255 19.193 1.265 1.00 61.97 99 GLU A N 1
ATOM 771 C CA . GLU A 1 99 ? 2.083 18.963 2.129 1.00 61.97 99 GLU A CA 1
ATOM 772 C C . GLU A 1 99 ? 2.286 17.861 3.189 1.00 61.97 99 GLU A C 1
ATOM 774 O O . GLU A 1 99 ? 1.368 17.109 3.503 1.00 61.97 99 GLU A O 1
ATOM 779 N N . GLY A 1 100 ? 3.487 17.761 3.770 1.00 62.97 100 GLY A N 1
ATOM 780 C CA . GLY A 1 100 ? 3.745 16.831 4.875 1.00 62.97 100 GLY A CA 1
ATOM 781 C C . GLY A 1 100 ? 3.926 15.382 4.425 1.00 62.97 100 GLY A C 1
ATOM 782 O O . GLY A 1 100 ? 3.401 14.481 5.067 1.00 62.97 100 GLY A O 1
ATOM 783 N N . ALA A 1 101 ? 4.674 15.166 3.338 1.00 74.62 101 ALA A N 1
ATOM 784 C CA . ALA A 1 101 ? 4.972 13.848 2.779 1.00 74.62 101 ALA A CA 1
ATOM 785 C C . ALA A 1 101 ? 3.698 13.061 2.391 1.00 74.62 101 ALA A C 1
ATOM 787 O O . ALA A 1 101 ? 3.145 12.278 3.156 1.00 74.62 101 ALA A O 1
ATOM 788 N N . ALA A 1 102 ? 3.216 13.261 1.169 1.00 81.00 102 ALA A N 1
ATOM 789 C CA . ALA A 1 102 ? 1.971 12.686 0.674 1.00 81.00 102 ALA A CA 1
ATOM 790 C C . ALA A 1 102 ? 2.190 11.546 -0.329 1.00 81.00 102 ALA A C 1
ATOM 792 O O . ALA A 1 102 ? 3.078 11.601 -1.181 1.00 81.00 102 ALA A O 1
ATOM 793 N N . ILE A 1 103 ? 1.305 10.551 -0.272 1.00 87.44 103 ILE A N 1
ATOM 794 C CA . ILE A 1 103 ? 1.134 9.486 -1.259 1.00 87.44 103 ILE A CA 1
ATOM 795 C C . ILE A 1 103 ? -0.161 9.761 -2.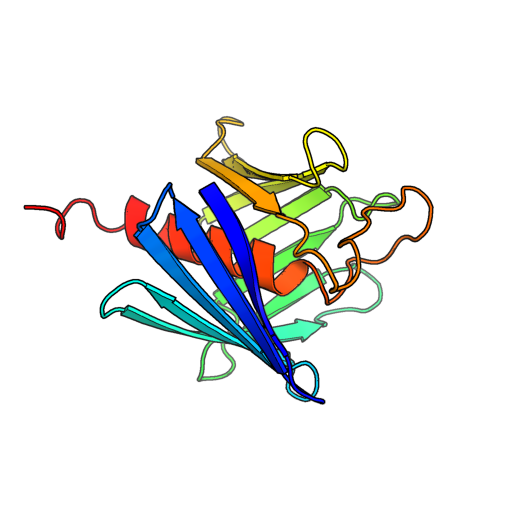022 1.00 87.44 103 ILE A C 1
ATOM 797 O O . ILE A 1 103 ? -1.244 9.813 -1.432 1.00 87.44 103 ILE A O 1
ATOM 801 N N . ARG A 1 104 ? -0.061 9.916 -3.341 1.00 89.44 104 ARG A N 1
ATOM 802 C CA . ARG A 1 104 ? -1.210 10.060 -4.245 1.00 89.44 104 ARG A CA 1
ATOM 803 C C . ARG A 1 104 ? -1.234 8.884 -5.209 1.00 89.44 104 ARG A C 1
ATOM 805 O O . ARG A 1 104 ? -0.192 8.565 -5.776 1.00 89.44 104 ARG A O 1
ATOM 812 N N . ILE A 1 105 ? -2.393 8.249 -5.379 1.00 90.88 105 ILE A N 1
ATOM 813 C CA . ILE A 1 105 ? -2.598 7.168 -6.353 1.00 90.88 105 ILE A CA 1
ATOM 814 C C . ILE A 1 105 ? -3.653 7.611 -7.360 1.00 90.88 105 ILE A C 1
ATOM 816 O O . ILE A 1 105 ? -4.744 8.037 -6.976 1.00 90.88 105 ILE A O 1
ATOM 820 N N . TYR A 1 106 ? -3.310 7.484 -8.634 1.00 91.31 106 TYR A N 1
ATOM 821 C CA . TYR A 1 106 ? -4.114 7.840 -9.790 1.00 91.31 106 TYR A CA 1
ATOM 822 C C . TYR A 1 106 ? -4.418 6.587 -10.595 1.00 91.31 106 TYR A C 1
ATOM 824 O O . TYR A 1 106 ? -3.578 5.697 -10.708 1.00 91.31 106 TYR A O 1
ATOM 832 N N . ASP A 1 107 ? -5.606 6.520 -11.164 1.00 89.88 107 ASP A N 1
ATOM 833 C CA . ASP A 1 107 ? -5.956 5.492 -12.137 1.00 89.88 107 ASP A CA 1
ATOM 834 C C . ASP A 1 107 ? -5.110 5.658 -13.409 1.00 89.88 107 ASP A C 1
ATOM 836 O O . ASP A 1 107 ? -4.917 6.775 -13.893 1.00 89.88 107 ASP A O 1
ATOM 840 N N . SER A 1 108 ? -4.556 4.563 -13.936 1.00 88.19 108 SER A N 1
ATOM 841 C CA . SER A 1 108 ? -3.721 4.629 -15.140 1.00 88.19 108 SER A CA 1
ATOM 842 C C . SER A 1 108 ? -4.504 4.955 -16.415 1.00 88.19 108 SER A C 1
ATOM 844 O O . SER A 1 108 ? -3.897 5.434 -17.369 1.00 88.19 108 SER A O 1
ATOM 846 N N . ALA A 1 109 ? -5.810 4.681 -16.469 1.00 87.94 109 ALA A N 1
ATOM 847 C CA . ALA A 1 109 ? -6.605 4.843 -17.683 1.00 87.94 109 ALA A CA 1
ATOM 848 C C . ALA A 1 109 ? -7.019 6.301 -17.931 1.00 87.94 109 ALA A C 1
ATOM 850 O O . ALA A 1 109 ? -6.971 6.765 -19.069 1.00 87.94 109 ALA A O 1
ATOM 851 N N . ASP A 1 110 ? -7.419 7.019 -16.879 1.00 90.12 110 ASP A N 1
ATOM 852 C CA . ASP A 1 110 ? -7.972 8.378 -16.974 1.00 90.12 110 ASP A CA 1
ATOM 853 C C . ASP A 1 110 ? -7.191 9.427 -16.159 1.00 90.12 110 ASP A C 1
ATOM 855 O O . ASP A 1 110 ? -7.541 10.608 -16.166 1.00 90.12 110 ASP A O 1
ATOM 859 N N . ASN A 1 111 ? -6.119 9.015 -15.471 1.00 88.38 111 ASN A N 1
ATOM 860 C CA . ASN A 1 111 ? -5.303 9.855 -14.592 1.00 88.38 111 ASN A CA 1
ATOM 861 C C . ASN A 1 111 ? -6.102 10.529 -13.456 1.00 88.38 111 ASN A C 1
ATOM 863 O O . ASN A 1 111 ? -5.687 11.551 -12.899 1.00 88.38 111 ASN A O 1
ATOM 867 N N . LYS A 1 112 ? -7.259 9.971 -13.082 1.00 89.38 112 LYS A N 1
ATOM 868 C CA . LYS A 1 112 ? -8.083 10.476 -11.986 1.00 89.38 112 LYS A CA 1
ATOM 869 C C . LYS A 1 112 ? -7.487 10.075 -10.642 1.00 89.38 112 LYS A C 1
ATOM 871 O O . LYS A 1 112 ? -7.138 8.917 -10.417 1.00 89.38 112 LYS A O 1
ATOM 876 N N . LEU A 1 113 ? -7.415 11.028 -9.712 1.00 89.25 113 LEU A N 1
ATOM 877 C CA . LEU A 1 113 ? -6.988 10.765 -8.337 1.00 89.25 113 LEU A CA 1
ATOM 878 C C . LEU A 1 113 ? -7.984 9.820 -7.647 1.00 89.25 113 LEU A C 1
ATOM 880 O O . LEU A 1 113 ? -9.168 10.137 -7.532 1.00 89.25 113 LEU A O 1
ATOM 884 N N . ARG A 1 114 ? -7.487 8.682 -7.156 1.00 90.31 114 ARG A N 1
ATOM 885 C CA . ARG A 1 114 ? -8.273 7.665 -6.440 1.00 90.31 114 ARG A CA 1
ATOM 886 C C . ARG A 1 114 ? -8.099 7.743 -4.937 1.00 90.31 114 ARG A C 1
ATOM 888 O O . ARG A 1 114 ? -9.067 7.630 -4.193 1.00 90.31 114 ARG A O 1
ATOM 895 N N . VAL A 1 115 ? -6.871 7.967 -4.475 1.00 89.62 115 VAL A N 1
ATOM 896 C CA . VAL A 1 115 ? -6.612 8.130 -3.044 1.00 89.62 115 VAL A CA 1
ATOM 897 C C . VAL A 1 115 ? -5.485 9.112 -2.786 1.00 89.62 115 VAL A C 1
ATOM 899 O O . VAL A 1 115 ? -4.513 9.201 -3.539 1.00 89.62 115 VAL A O 1
ATOM 902 N N . HIS A 1 116 ? -5.620 9.824 -1.673 1.00 89.00 116 HIS A N 1
ATOM 903 C CA . HIS A 1 116 ? -4.619 10.729 -1.140 1.00 89.00 116 HIS A CA 1
ATOM 904 C C . HIS A 1 116 ? -4.417 10.433 0.351 1.00 89.00 116 HIS A C 1
ATOM 906 O O . HIS A 1 116 ? -5.338 10.579 1.164 1.00 89.00 116 HIS A O 1
ATOM 912 N N . GLY A 1 117 ? -3.209 9.988 0.697 1.00 86.50 117 GLY A N 1
ATOM 913 C CA . GLY A 1 117 ? -2.788 9.716 2.067 1.00 86.50 117 GLY A CA 1
ATOM 914 C C . GLY A 1 117 ? -1.592 10.577 2.450 1.00 86.50 117 GLY A C 1
ATOM 915 O O . GLY A 1 117 ? -0.570 10.529 1.775 1.00 86.50 117 GLY A O 1
ATOM 916 N N . VAL A 1 118 ? -1.699 11.330 3.540 1.00 86.44 118 VAL A N 1
ATOM 917 C CA . VAL A 1 118 ? -0.597 12.145 4.080 1.00 86.44 118 VAL A CA 1
ATOM 918 C C . VAL A 1 118 ? 0.136 11.366 5.171 1.00 86.44 118 VAL A C 1
ATOM 920 O O . VAL A 1 118 ? -0.504 10.684 5.968 1.00 86.44 118 VAL A O 1
ATOM 923 N N . LEU A 1 119 ? 1.461 11.443 5.228 1.00 79.25 119 LEU A N 1
ATOM 924 C CA . LEU A 1 119 ? 2.276 10.801 6.258 1.00 79.25 119 LEU A CA 1
ATOM 925 C C . LEU A 1 119 ? 2.414 11.759 7.444 1.00 79.25 119 LEU A C 1
ATOM 927 O O . LEU A 1 119 ? 3.191 12.706 7.408 1.00 79.25 119 LEU A O 1
ATOM 931 N N . SER A 1 120 ? 1.660 11.537 8.521 1.00 69.00 120 SER A N 1
ATOM 932 C CA . SER A 1 120 ? 1.779 12.400 9.698 1.00 69.00 120 SER A CA 1
ATOM 933 C C . SER A 1 120 ? 3.063 12.081 10.478 1.00 69.00 120 SER A C 1
ATOM 935 O O . SER A 1 120 ? 3.237 10.933 10.903 1.00 69.00 120 SER A O 1
ATOM 937 N N . PRO A 1 121 ? 3.951 13.065 10.727 1.00 55.69 121 PRO A N 1
ATOM 938 C CA . PRO A 1 121 ? 5.051 12.878 11.660 1.00 55.69 121 PRO A CA 1
ATOM 939 C C . PRO A 1 121 ? 4.482 12.768 13.078 1.00 55.69 121 PRO A C 1
ATOM 941 O O . PRO A 1 121 ? 3.726 13.630 13.527 1.00 55.69 121 PRO A O 1
ATOM 944 N N . LEU A 1 122 ? 4.835 11.706 13.798 1.00 44.94 122 LEU A N 1
ATOM 945 C CA . LEU A 1 122 ? 4.613 11.644 15.241 1.00 44.94 122 LEU A CA 1
ATOM 946 C C . LEU A 1 122 ? 5.745 12.397 15.932 1.00 44.94 122 LEU A C 1
ATOM 948 O O . LEU A 1 122 ? 6.919 12.127 15.678 1.00 44.94 122 LEU A O 1
ATOM 952 N N . GLN A 1 123 ? 5.399 13.330 16.820 1.00 37.00 123 GLN A N 1
ATOM 953 C CA . GLN A 1 123 ? 6.376 13.962 17.702 1.00 37.00 123 GLN A CA 1
ATOM 954 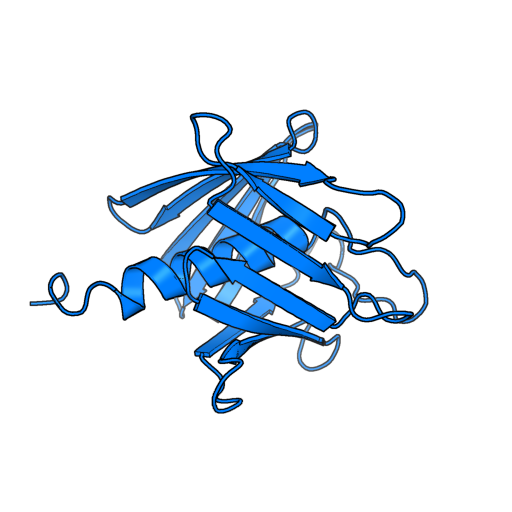C C . GLN A 1 123 ? 7.168 12.873 18.444 1.00 37.00 123 GLN A C 1
ATOM 956 O O . GLN A 1 123 ? 6.586 12.012 19.100 1.00 37.00 123 GLN A O 1
ATOM 961 N N . GLY A 1 124 ? 8.494 12.888 18.295 1.00 36.91 124 GLY A N 1
ATOM 962 C CA . GLY A 1 124 ? 9.404 11.939 18.946 1.00 36.91 124 GLY A CA 1
ATOM 963 C C . GLY A 1 124 ? 9.750 10.675 18.149 1.00 36.91 124 GLY A C 1
ATOM 964 O O . GLY A 1 124 ? 10.600 9.908 18.593 1.00 36.91 124 GLY A O 1
ATOM 965 N N . MET A 1 125 ? 9.175 10.456 16.963 1.00 40.16 125 MET A N 1
ATOM 966 C CA . MET A 1 125 ? 9.574 9.360 16.074 1.00 40.16 125 MET A CA 1
ATOM 967 C C . MET A 1 125 ? 9.921 9.902 14.691 1.00 40.16 125 MET A C 1
ATOM 969 O O . MET A 1 125 ? 9.172 10.694 14.131 1.00 40.16 125 MET A O 1
ATOM 973 N N . GLY A 1 126 ? 11.090 9.491 14.182 1.00 40.16 126 GLY A N 1
ATOM 974 C CA . GLY A 1 126 ? 11.770 10.078 13.024 1.00 40.16 126 GLY A CA 1
ATOM 975 C C . GLY A 1 126 ? 10.843 10.510 11.888 1.00 40.16 126 GLY A C 1
ATOM 976 O O . GLY A 1 126 ? 9.953 9.764 11.476 1.00 40.16 126 GLY A O 1
ATOM 977 N N . ILE A 1 127 ? 11.087 11.724 11.391 1.00 39.69 127 ILE A N 1
ATOM 978 C CA . ILE A 1 127 ? 10.448 12.274 10.198 1.00 39.69 127 ILE A CA 1
ATOM 979 C C . ILE A 1 127 ? 10.575 11.226 9.095 1.00 39.69 127 ILE A C 1
ATOM 981 O O . ILE A 1 127 ? 11.684 10.798 8.766 1.00 39.69 127 ILE A O 1
ATOM 985 N N . ILE A 1 128 ? 9.444 10.808 8.529 1.00 48.56 128 ILE A N 1
ATOM 986 C CA . ILE A 1 128 ? 9.438 10.068 7.275 1.00 48.56 128 ILE A CA 1
ATOM 987 C C . ILE A 1 128 ? 9.875 11.070 6.200 1.00 48.56 128 ILE A C 1
ATOM 989 O O . ILE A 1 128 ? 9.059 11.788 5.627 1.00 48.56 128 ILE A O 1
ATOM 993 N N . ASN A 1 129 ? 11.189 11.233 6.055 1.00 45.34 129 ASN A N 1
ATOM 994 C CA . ASN A 1 129 ? 11.765 12.294 5.252 1.00 45.34 129 ASN A CA 1
ATOM 995 C C . ASN A 1 129 ? 11.887 11.800 3.812 1.00 45.34 129 ASN A C 1
ATOM 997 O O . ASN A 1 129 ? 12.634 10.863 3.516 1.00 45.34 129 ASN A O 1
ATOM 1001 N N . ILE A 1 130 ? 11.113 12.402 2.913 1.00 52.22 130 ILE A N 1
ATOM 1002 C CA . ILE A 1 130 ? 11.270 12.195 1.476 1.00 52.22 130 ILE A CA 1
ATOM 1003 C C . ILE A 1 130 ? 12.407 13.129 1.041 1.00 52.22 130 ILE A C 1
ATOM 1005 O O . ILE A 1 130 ? 12.172 14.224 0.537 1.00 52.22 130 ILE A O 1
ATOM 1009 N N . ASN A 1 131 ? 13.653 12.727 1.304 1.00 46.88 131 ASN A N 1
ATOM 1010 C CA . ASN A 1 131 ? 14.827 13.465 0.841 1.00 46.88 131 ASN A CA 1
ATOM 1011 C C . ASN A 1 131 ? 14.986 13.235 -0.667 1.00 46.88 131 ASN A C 1
ATOM 1013 O O . ASN A 1 131 ? 15.064 12.090 -1.108 1.00 46.88 131 ASN A O 1
ATOM 1017 N N . ASN A 1 132 ? 15.081 14.313 -1.449 1.00 43.03 132 ASN A N 1
ATOM 1018 C CA . ASN A 1 132 ? 15.177 14.273 -2.916 1.00 43.03 132 ASN A CA 1
ATOM 1019 C C . ASN A 1 132 ? 16.432 13.560 -3.472 1.00 43.03 132 ASN A C 1
ATOM 1021 O O . ASN A 1 132 ? 16.506 13.347 -4.679 1.00 43.03 132 ASN A O 1
ATOM 1025 N N . GLU A 1 133 ? 17.409 13.200 -2.634 1.00 38.66 133 GLU A N 1
ATOM 1026 C CA . GLU A 1 133 ? 18.759 12.819 -3.083 1.00 38.66 133 GLU A CA 1
ATOM 1027 C C . GLU A 1 133 ? 19.162 11.363 -2.805 1.00 38.66 133 GLU A C 1
ATOM 1029 O O . GLU A 1 133 ? 20.211 10.930 -3.272 1.00 38.66 133 GLU A O 1
ATOM 1034 N N . GLN A 1 134 ? 18.344 10.564 -2.110 1.00 39.06 134 GLN A N 1
ATOM 1035 C CA . GLN A 1 134 ? 18.642 9.138 -1.919 1.00 39.06 134 GLN A CA 1
ATOM 1036 C C . GLN A 1 134 ? 17.540 8.253 -2.491 1.00 39.06 134 GLN A C 1
ATOM 1038 O O . GLN A 1 134 ? 16.526 7.922 -1.881 1.00 39.06 134 GLN A O 1
ATOM 1043 N N . CYS A 1 135 ? 17.812 7.912 -3.745 1.00 41.56 135 CYS A N 1
ATOM 1044 C CA . CYS A 1 135 ? 17.141 6.969 -4.603 1.00 41.56 135 CYS A CA 1
ATOM 1045 C C . CYS A 1 135 ? 17.278 5.547 -4.051 1.00 41.56 135 CYS A C 1
ATOM 1047 O O . CYS A 1 135 ? 18.257 4.878 -4.330 1.00 41.56 135 CYS A O 1
ATOM 1049 N N . PHE A 1 136 ? 16.283 5.087 -3.304 1.00 43.31 136 PHE A N 1
ATOM 1050 C CA . PHE A 1 136 ? 15.708 3.759 -3.472 1.00 43.31 136 PHE A CA 1
ATOM 1051 C C . PHE A 1 136 ? 14.231 3.900 -3.136 1.00 43.31 136 PHE A C 1
ATOM 1053 O O . PHE A 1 136 ? 13.846 4.652 -2.245 1.00 43.31 136 PHE A O 1
ATOM 1060 N N . ALA A 1 137 ? 13.405 3.195 -3.885 1.00 49.00 137 ALA A N 1
ATOM 1061 C CA . ALA A 1 137 ? 12.187 2.572 -3.419 1.00 49.00 137 ALA A CA 1
ATOM 1062 C C . ALA A 1 137 ? 12.269 2.124 -1.948 1.00 49.00 137 ALA A C 1
ATOM 1064 O O . ALA A 1 137 ? 12.535 0.955 -1.684 1.00 49.00 137 ALA A O 1
ATOM 1065 N N . ASN A 1 138 ? 12.162 3.037 -0.984 1.00 56.72 138 ASN A N 1
ATOM 1066 C CA . ASN A 1 138 ? 12.516 2.698 0.384 1.00 56.72 138 ASN A CA 1
ATOM 1067 C C . ASN A 1 138 ? 11.529 1.618 0.838 1.00 56.72 138 ASN A C 1
ATOM 1069 O O . ASN A 1 138 ? 10.314 1.817 0.725 1.00 56.72 138 ASN A O 1
ATOM 1073 N N . GLU A 1 139 ? 12.032 0.485 1.335 1.00 60.53 139 GLU A N 1
ATOM 1074 C CA . GLU A 1 139 ? 11.227 -0.573 1.965 1.00 60.53 139 GLU A CA 1
ATOM 1075 C C . GLU A 1 139 ? 10.231 0.007 2.979 1.00 60.53 139 GLU A C 1
ATOM 1077 O O . GLU A 1 139 ? 9.198 -0.585 3.264 1.00 60.53 139 GLU A O 1
ATOM 1082 N N . MET A 1 140 ? 10.524 1.206 3.481 1.00 68.38 140 MET A N 1
ATOM 1083 C CA . MET A 1 140 ? 9.667 2.037 4.307 1.00 68.38 140 MET A CA 1
ATOM 1084 C C . MET A 1 140 ? 8.318 2.438 3.672 1.00 68.38 140 MET A C 1
ATOM 1086 O O . MET A 1 140 ? 7.308 2.446 4.373 1.00 68.38 140 MET A O 1
ATOM 1090 N N . TYR A 1 141 ? 8.262 2.794 2.381 1.00 79.56 141 TYR A N 1
ATOM 1091 C CA . TYR A 1 141 ? 7.045 3.329 1.741 1.00 79.56 141 TYR A CA 1
ATOM 1092 C C . TYR A 1 141 ? 6.252 2.282 0.971 1.00 79.56 141 TYR A C 1
ATOM 1094 O O . TYR A 1 141 ? 5.030 2.398 0.878 1.00 79.56 141 TYR A O 1
ATOM 1102 N N . THR A 1 142 ? 6.920 1.259 0.433 1.00 83.69 142 THR A N 1
ATOM 1103 C CA . THR A 1 142 ? 6.262 0.184 -0.323 1.00 83.69 142 THR A CA 1
ATOM 1104 C C . THR A 1 142 ? 5.077 -0.428 0.434 1.00 83.69 142 THR A C 1
ATOM 1106 O O . THR A 1 142 ? 4.007 -0.547 -0.169 1.00 83.69 142 THR A O 1
ATOM 1109 N N . PRO A 1 143 ? 5.181 -0.741 1.743 1.00 88.94 143 PRO A N 1
ATOM 1110 C CA . PRO A 1 143 ? 4.052 -1.221 2.528 1.00 88.94 143 PRO A CA 1
ATOM 1111 C C . PRO A 1 143 ? 2.869 -0.253 2.504 1.00 88.94 143 PRO A C 1
ATOM 1113 O O . PRO A 1 143 ? 1.731 -0.681 2.333 1.00 88.94 143 PRO A O 1
ATOM 1116 N N . LEU A 1 144 ? 3.123 1.051 2.630 1.00 90.12 144 LEU A N 1
ATOM 1117 C CA . LEU A 1 144 ? 2.083 2.080 2.702 1.00 90.12 144 LEU A CA 1
ATOM 1118 C C . LEU A 1 144 ? 1.365 2.255 1.362 1.00 90.12 144 LEU A C 1
ATOM 1120 O O . LEU A 1 144 ? 0.137 2.350 1.331 1.00 90.12 144 LEU A O 1
ATOM 1124 N N . VAL A 1 145 ? 2.112 2.243 0.252 1.00 90.00 145 VAL A N 1
ATOM 1125 C CA . VAL A 1 145 ? 1.529 2.287 -1.098 1.00 90.00 145 VAL A CA 1
ATOM 1126 C C . VAL A 1 145 ? 0.712 1.017 -1.365 1.00 90.00 145 VAL A C 1
ATOM 1128 O O . VAL A 1 145 ? -0.426 1.110 -1.823 1.00 90.00 145 VAL A O 1
ATOM 1131 N N . ALA A 1 146 ? 1.238 -0.161 -1.012 1.00 90.56 146 ALA A N 1
ATOM 1132 C CA . ALA A 1 146 ? 0.518 -1.430 -1.137 1.00 90.56 146 ALA A CA 1
ATOM 1133 C C . ALA A 1 146 ? -0.757 -1.463 -0.274 1.00 90.56 146 ALA A C 1
ATOM 1135 O O . ALA A 1 146 ? -1.802 -1.933 -0.725 1.00 90.56 146 ALA A O 1
ATOM 1136 N N . GLY A 1 147 ? -0.696 -0.919 0.944 1.00 92.19 147 GLY A N 1
ATOM 1137 C CA . GLY A 1 147 ? -1.843 -0.786 1.837 1.00 92.19 147 GLY A CA 1
ATOM 1138 C C . GLY A 1 147 ? -2.935 0.116 1.262 1.00 92.19 147 GLY A C 1
ATOM 1139 O O . GLY A 1 147 ? -4.101 -0.275 1.257 1.00 92.19 147 GLY A O 1
ATOM 1140 N N . LEU A 1 148 ? -2.567 1.286 0.727 1.00 91.69 148 LEU A N 1
ATOM 1141 C CA . LEU A 1 148 ? -3.509 2.189 0.056 1.00 91.69 148 LEU A CA 1
ATOM 1142 C C . LEU A 1 148 ? -4.148 1.541 -1.171 1.00 91.69 148 LEU A C 1
ATOM 1144 O O . LEU A 1 148 ? -5.355 1.659 -1.358 1.00 91.69 148 LEU A O 1
ATOM 1148 N N . LEU A 1 149 ? -3.368 0.822 -1.979 1.00 90.25 149 LEU A N 1
ATOM 1149 C CA . LEU A 1 149 ? -3.917 0.118 -3.131 1.00 90.25 149 LEU A CA 1
ATOM 1150 C C . LEU A 1 149 ? -4.909 -0.968 -2.718 1.00 90.25 149 LEU A C 1
ATOM 1152 O O . LEU A 1 149 ? -5.985 -1.086 -3.301 1.00 90.25 149 LEU A O 1
ATOM 1156 N N . TRP A 1 150 ? -4.572 -1.748 -1.692 1.00 90.75 150 TRP A N 1
ATOM 1157 C CA . TRP A 1 150 ? -5.503 -2.743 -1.185 1.00 90.75 150 TRP A CA 1
ATOM 1158 C C . TRP A 1 150 ? -6.783 -2.093 -0.652 1.00 90.75 150 TRP A C 1
ATOM 1160 O O . TRP A 1 150 ? -7.874 -2.579 -0.946 1.00 90.75 150 TRP A O 1
ATOM 1170 N N . TYR A 1 151 ? -6.664 -0.971 0.061 1.00 90.94 151 TYR A N 1
ATOM 1171 C CA . TYR A 1 151 ? -7.813 -0.194 0.516 1.00 90.94 151 TYR A CA 1
ATOM 1172 C C . TYR A 1 151 ? -8.702 0.260 -0.650 1.00 90.94 151 TYR A C 1
ATOM 1174 O O . TYR A 1 151 ? -9.914 0.082 -0.576 1.00 90.94 151 TYR A O 1
ATOM 1182 N N . ILE A 1 152 ? -8.129 0.777 -1.743 1.00 89.12 152 ILE A N 1
ATOM 1183 C CA . ILE A 1 152 ? -8.895 1.095 -2.960 1.00 89.12 152 ILE A CA 1
ATOM 1184 C C . ILE A 1 152 ? -9.620 -0.163 -3.455 1.00 89.12 152 ILE A C 1
ATOM 1186 O O . ILE A 1 152 ? -10.835 -0.139 -3.627 1.00 89.12 152 ILE A O 1
ATOM 1190 N N . SER A 1 153 ? -8.908 -1.289 -3.586 1.00 86.00 153 SER A N 1
ATOM 1191 C CA . SER A 1 153 ? -9.477 -2.525 -4.138 1.00 86.00 153 SER A CA 1
ATOM 1192 C C . SER A 1 153 ? -10.689 -3.038 -3.358 1.00 86.00 153 SER A C 1
ATOM 1194 O O . SER A 1 153 ? -11.655 -3.478 -3.962 1.00 86.00 153 SER A O 1
ATOM 1196 N N . ILE A 1 154 ? -10.695 -2.951 -2.025 1.00 87.12 154 ILE A N 1
ATOM 1197 C CA . ILE A 1 154 ? -11.828 -3.446 -1.227 1.00 87.12 154 ILE A CA 1
ATOM 1198 C C . ILE A 1 154 ? -13.015 -2.475 -1.192 1.00 87.12 154 ILE A C 1
ATOM 1200 O O . ILE A 1 154 ? -14.129 -2.914 -0.922 1.00 87.12 154 ILE A O 1
ATOM 1204 N N . ASN A 1 155 ? -12.796 -1.181 -1.454 1.00 81.19 155 ASN A N 1
ATOM 1205 C CA . ASN A 1 155 ? -13.855 -0.166 -1.439 1.00 81.19 155 ASN A CA 1
ATOM 1206 C C . ASN A 1 155 ? -14.449 0.091 -2.832 1.00 81.19 155 ASN A C 1
ATOM 1208 O O . ASN A 1 155 ? -15.632 0.391 -2.935 1.00 81.19 155 ASN A O 1
ATOM 1212 N N . GLU A 1 156 ? -13.671 -0.054 -3.906 1.00 70.56 156 GLU A N 1
ATOM 1213 C CA . GLU A 1 156 ? -14.177 0.084 -5.280 1.00 70.56 156 GLU A CA 1
ATOM 1214 C C . GLU A 1 156 ? -14.832 -1.208 -5.796 1.00 70.56 156 GLU A C 1
ATOM 1216 O O . GLU A 1 156 ? -15.763 -1.143 -6.594 1.00 70.56 156 GLU A O 1
ATOM 1221 N N . ILE A 1 157 ? -14.412 -2.382 -5.304 1.00 53.78 157 ILE A N 1
ATOM 1222 C CA . ILE A 1 157 ? -14.980 -3.685 -5.704 1.00 53.78 157 ILE A CA 1
ATOM 1223 C C . ILE A 1 157 ? -16.206 -4.064 -4.844 1.00 53.78 157 ILE A C 1
ATOM 1225 O O . ILE A 1 157 ? -16.926 -5.004 -5.174 1.00 53.78 157 ILE A O 1
ATOM 1229 N N . SER A 1 158 ? -16.515 -3.317 -3.776 1.00 43.31 158 SER A N 1
ATOM 1230 C CA . SER A 1 158 ? -17.709 -3.561 -2.955 1.00 43.31 158 SER A CA 1
ATOM 1231 C C . SER A 1 158 ? -18.496 -2.285 -2.634 1.00 43.31 158 SER A C 1
ATOM 1233 O O . SER A 1 158 ? -18.415 -1.762 -1.523 1.00 43.31 158 SER A O 1
ATOM 1235 N N . PRO A 1 159 ? -19.355 -1.815 -3.558 1.00 40.09 159 PRO A N 1
ATOM 1236 C CA . PRO A 1 159 ? -20.439 -0.895 -3.211 1.00 40.09 159 PRO A CA 1
ATOM 1237 C C . PRO A 1 159 ? -21.502 -1.551 -2.305 1.00 40.09 159 PRO A C 1
ATOM 1239 O O . PRO A 1 159 ? -22.336 -0.859 -1.734 1.00 40.09 159 PRO A O 1
ATOM 1242 N N . ALA A 1 160 ? -21.499 -2.885 -2.180 1.00 36.53 160 ALA A N 1
ATOM 1243 C CA . ALA A 1 160 ? -22.600 -3.660 -1.607 1.00 36.53 160 ALA A CA 1
ATOM 1244 C C . ALA A 1 160 ? -22.531 -3.882 -0.082 1.00 36.53 160 ALA A C 1
ATOM 1246 O O . ALA A 1 160 ? -23.445 -4.475 0.477 1.00 36.53 160 ALA A O 1
ATOM 1247 N N . ALA A 1 161 ? -21.479 -3.423 0.606 1.00 37.47 161 ALA A N 1
ATOM 1248 C CA . ALA A 1 161 ? -21.338 -3.584 2.063 1.00 37.47 161 ALA A CA 1
ATOM 1249 C C . ALA A 1 161 ? -21.629 -2.299 2.868 1.00 37.47 161 ALA A C 1
ATOM 1251 O O . ALA A 1 161 ? -21.359 -2.253 4.068 1.00 37.47 161 ALA A O 1
ATOM 1252 N N . ALA A 1 162 ? -22.145 -1.255 2.210 1.00 33.41 162 ALA A N 1
ATOM 1253 C CA . ALA A 1 162 ? -22.491 0.033 2.819 1.00 33.41 162 ALA A CA 1
ATOM 1254 C C . ALA A 1 162 ? -24.008 0.322 2.836 1.00 33.41 162 ALA A C 1
ATOM 1256 O O . ALA A 1 162 ? -24.399 1.480 2.977 1.00 33.41 162 ALA A O 1
ATOM 1257 N N . MET A 1 163 ? -24.844 -0.714 2.704 1.00 31.22 163 MET A N 1
ATOM 1258 C CA . MET A 1 163 ? -26.295 -0.650 2.916 1.00 31.22 163 MET A CA 1
ATOM 1259 C C . MET A 1 163 ? -26.712 -1.529 4.088 1.00 31.22 163 MET A C 1
ATOM 1261 O O . MET A 1 163 ? -26.240 -2.686 4.139 1.00 31.22 163 MET A O 1
#

Secondary structure (DSSP, 8-state):
-EEEEEEE-SSEEEEEEEETTEEEEEEEEETTTTEEEEEETTEEEEEEEEEEETTTTEEEEE-TTS-EEEEEEEPTT-TTEEEEEETTEEEEEEEESHHHHEEEEEETTT--EEEEEEEPPPTTS------TT--S--TTTHHHHHHHHHHHHHHHS-GGG--